Protein AF-A0A512JPS9-F1 (afdb_monomer)

Mean predicted aligned error: 7.6 Å

Secondary structure (DSSP, 8-state):
-PPPPHHHHHHHHHHHHHHHHHHHHHHHHH--HHHHHHHHHHHHHHHHHHHHHHHHHHHHHHS--

Radius of gyration: 15.39 Å; Cα contacts (8 Å, |Δi|>4): 34; chains: 1; bounding box: 38×16×44 Å

Structure (mmCIF, N/CA/C/O backbone):
data_AF-A0A512JPS9-F1
#
_entry.id   AF-A0A512JPS9-F1
#
loop_
_atom_site.group_PDB
_atom_site.id
_atom_site.type_symbol
_atom_site.label_atom_id
_atom_site.label_alt_id
_atom_site.label_comp_id
_atom_site.label_asym_id
_atom_site.label_entity_id
_atom_site.label_seq_id
_atom_site.pdbx_PDB_ins_code
_atom_site.Cartn_x
_atom_site.Cartn_y
_atom_site.Cartn_z
_atom_site.occupancy
_atom_site.B_iso_or_equiv
_atom_site.auth_seq_id
_atom_site.auth_comp_id
_atom_site.auth_asym_id
_atom_site.auth_atom_id
_atom_site.pdbx_PDB_model_num
ATOM 1 N N . MET A 1 1 ? -23.320 0.466 6.376 1.00 46.28 1 MET A N 1
ATOM 2 C CA . MET A 1 1 ? -22.024 0.016 5.826 1.00 46.28 1 MET A CA 1
ATOM 3 C C . MET A 1 1 ? -21.555 -1.124 6.704 1.00 46.28 1 MET A C 1
ATOM 5 O O . MET A 1 1 ? -21.642 -0.965 7.911 1.00 46.28 1 MET A O 1
ATOM 9 N N . ALA A 1 2 ? -21.175 -2.270 6.139 1.00 53.84 2 ALA A N 1
ATOM 10 C CA . ALA A 1 2 ? -20.589 -3.346 6.936 1.00 53.84 2 ALA A CA 1
ATOM 11 C C . ALA A 1 2 ? -19.209 -2.883 7.430 1.00 53.84 2 ALA A C 1
ATOM 13 O O . ALA A 1 2 ? -18.410 -2.420 6.617 1.00 53.84 2 ALA A O 1
ATOM 14 N N . GLU A 1 3 ? -18.966 -2.935 8.740 1.00 65.06 3 GLU A N 1
ATOM 15 C CA . GLU A 1 3 ? -17.629 -2.725 9.299 1.00 65.06 3 GLU A CA 1
ATOM 16 C C . GLU A 1 3 ? -16.723 -3.860 8.827 1.00 65.06 3 GLU A C 1
ATOM 18 O O . GLU A 1 3 ? -17.081 -5.035 8.927 1.00 65.06 3 GLU A O 1
ATOM 23 N N . VAL A 1 4 ? -15.568 -3.505 8.268 1.00 66.94 4 VAL A N 1
ATOM 24 C CA . VAL A 1 4 ? -14.519 -4.482 7.978 1.00 66.94 4 VAL A CA 1
ATOM 25 C C . VAL A 1 4 ? -13.901 -4.865 9.324 1.00 66.94 4 VAL A C 1
ATOM 27 O O . VAL A 1 4 ? -13.457 -3.959 10.034 1.00 66.94 4 VAL A O 1
ATOM 30 N N . PRO A 1 5 ? -13.865 -6.156 9.701 1.00 78.62 5 PRO A N 1
ATOM 31 C CA . PRO A 1 5 ? -13.220 -6.581 10.938 1.00 78.62 5 PRO A CA 1
ATOM 32 C C . PRO A 1 5 ? -11.771 -6.081 10.999 1.00 78.62 5 PRO A C 1
ATOM 34 O O . PRO A 1 5 ? -11.057 -6.135 9.997 1.00 78.62 5 PRO A O 1
ATOM 37 N N . GLU A 1 6 ? -11.309 -5.625 12.168 1.00 76.75 6 GLU A N 1
ATOM 38 C CA . GLU A 1 6 ? -9.938 -5.107 12.339 1.00 76.75 6 GLU A CA 1
ATOM 39 C C . GLU A 1 6 ? -8.862 -6.103 11.874 1.00 76.75 6 GLU A C 1
ATOM 41 O O . GLU A 1 6 ? -7.832 -5.707 11.330 1.00 76.75 6 GLU A O 1
ATOM 46 N N . GLU A 1 7 ? -9.119 -7.404 12.027 1.00 79.81 7 GLU A N 1
ATOM 47 C CA . GLU A 1 7 ? -8.229 -8.468 11.558 1.00 79.81 7 GLU A CA 1
ATOM 48 C C . GLU A 1 7 ? -8.102 -8.494 10.025 1.00 79.81 7 GLU A C 1
ATOM 50 O O . GLU A 1 7 ? -7.008 -8.674 9.485 1.00 79.81 7 GLU A O 1
ATOM 55 N N . ASP A 1 8 ? -9.203 -8.274 9.311 1.00 83.62 8 ASP A N 1
ATOM 56 C CA . ASP A 1 8 ? -9.213 -8.245 7.848 1.00 83.62 8 ASP A CA 1
ATOM 57 C C . ASP A 1 8 ? -8.566 -6.961 7.325 1.00 83.62 8 ASP A C 1
ATOM 59 O O . ASP A 1 8 ? -7.842 -6.980 6.331 1.00 83.62 8 ASP A O 1
ATOM 63 N N . LEU A 1 9 ? -8.732 -5.859 8.052 1.00 82.31 9 LEU A N 1
ATOM 64 C CA . LEU A 1 9 ? -8.059 -4.596 7.779 1.00 82.31 9 LEU A CA 1
ATOM 65 C C . LEU A 1 9 ? -6.534 -4.707 7.945 1.00 82.31 9 LEU A C 1
ATOM 67 O O . LEU A 1 9 ? -5.788 -4.244 7.081 1.00 82.31 9 LEU A O 1
ATOM 71 N N . ALA A 1 10 ? -6.059 -5.385 8.994 1.00 84.56 10 ALA A N 1
ATOM 72 C CA . ALA A 1 10 ? -4.634 -5.654 9.190 1.00 84.56 10 ALA A CA 1
AT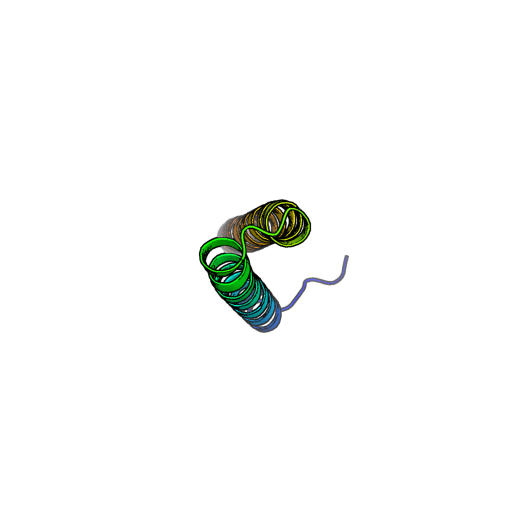OM 73 C C . ALA A 1 10 ? -4.051 -6.539 8.072 1.00 84.56 10 ALA A C 1
ATOM 75 O O . ALA A 1 10 ? -2.960 -6.261 7.566 1.00 84.56 10 ALA A O 1
ATOM 76 N N . LYS A 1 11 ? -4.793 -7.565 7.631 1.00 88.25 11 LYS A N 1
ATOM 77 C CA . LYS A 1 11 ? -4.405 -8.407 6.484 1.00 88.25 11 LYS A CA 1
ATOM 78 C C . LYS A 1 11 ? -4.319 -7.600 5.188 1.00 88.25 11 LYS A C 1
ATOM 80 O O . LYS A 1 11 ? -3.387 -7.804 4.412 1.00 88.25 11 LYS A O 1
ATOM 85 N N . LEU A 1 12 ? -5.256 -6.676 4.961 1.00 86.88 12 LEU A N 1
ATOM 86 C CA . LEU A 1 12 ? -5.261 -5.804 3.784 1.00 86.88 12 LEU A CA 1
ATOM 87 C C . LEU A 1 12 ? -4.064 -4.847 3.768 1.00 86.88 12 LEU A C 1
ATOM 89 O O . LEU A 1 12 ? -3.422 -4.713 2.728 1.00 86.88 12 LEU A O 1
ATOM 93 N N . ILE A 1 13 ? -3.728 -4.236 4.909 1.00 88.56 13 ILE A N 1
ATOM 94 C CA . ILE A 1 13 ? -2.539 -3.376 5.032 1.00 88.56 13 ILE A CA 1
ATOM 95 C C . ILE A 1 13 ? -1.277 -4.188 4.735 1.00 88.56 13 ILE A C 1
ATOM 97 O O . ILE A 1 13 ? -0.486 -3.793 3.883 1.00 88.56 13 ILE A O 1
ATOM 101 N N . TYR A 1 14 ? -1.125 -5.359 5.360 1.00 89.31 14 TYR A N 1
ATOM 102 C CA . TYR A 1 14 ? 0.031 -6.228 5.137 1.00 89.31 14 TYR A CA 1
ATOM 103 C C . TYR A 1 14 ? 0.191 -6.627 3.661 1.00 89.31 14 TYR A C 1
ATOM 105 O O . TYR A 1 14 ? 1.286 -6.528 3.105 1.00 89.31 14 TYR A O 1
ATOM 113 N N . ALA A 1 15 ? -0.900 -7.033 3.004 1.00 88.94 15 ALA A N 1
ATOM 114 C CA . ALA A 1 15 ? -0.881 -7.399 1.591 1.00 88.94 15 ALA A CA 1
ATOM 115 C C . ALA A 1 15 ? -0.500 -6.213 0.686 1.00 88.94 15 ALA A C 1
ATOM 117 O O . ALA A 1 15 ? 0.281 -6.386 -0.251 1.00 88.94 15 ALA A O 1
ATOM 118 N N . ALA A 1 16 ? -1.014 -5.014 0.978 1.00 89.12 16 ALA A N 1
ATOM 119 C CA . ALA A 1 16 ? -0.700 -3.804 0.224 1.00 89.12 16 ALA A CA 1
ATOM 120 C C . ALA A 1 16 ? 0.772 -3.388 0.390 1.00 89.12 16 ALA A C 1
ATOM 122 O O . ALA A 1 16 ? 1.437 -3.107 -0.607 1.00 89.12 16 ALA A O 1
ATOM 123 N N . THR A 1 17 ? 1.306 -3.424 1.615 1.00 88.81 17 THR A N 1
ATOM 124 C CA . THR A 1 17 ? 2.724 -3.135 1.891 1.00 88.81 17 THR A CA 1
ATOM 125 C C . THR A 1 17 ? 3.648 -4.132 1.194 1.00 88.81 17 THR A C 1
ATOM 127 O O . THR A 1 17 ? 4.617 -3.733 0.552 1.00 88.81 17 THR A O 1
ATOM 130 N N . PHE A 1 18 ? 3.329 -5.428 1.246 1.00 93.12 18 PHE A N 1
ATOM 131 C CA . PHE A 1 18 ? 4.123 -6.448 0.562 1.00 93.12 18 PHE A CA 1
ATOM 132 C C . PHE A 1 18 ? 4.142 -6.243 -0.962 1.00 93.12 18 PHE A C 1
ATOM 134 O O . PHE A 1 18 ? 5.188 -6.364 -1.603 1.00 93.12 18 PHE A O 1
ATOM 141 N N . ALA A 1 19 ? 2.993 -5.904 -1.556 1.00 89.44 19 ALA A N 1
ATOM 142 C CA . ALA A 1 19 ? 2.906 -5.600 -2.981 1.00 89.44 19 ALA A CA 1
ATOM 143 C C . ALA A 1 19 ? 3.730 -4.356 -3.360 1.00 89.44 19 ALA A C 1
ATOM 145 O O . ALA A 1 19 ? 4.379 -4.355 -4.408 1.00 89.44 19 ALA A O 1
ATOM 146 N N . GLU A 1 20 ? 3.745 -3.326 -2.506 1.00 90.69 20 GLU A N 1
ATOM 147 C CA . GLU A 1 20 ? 4.542 -2.112 -2.712 1.00 90.69 20 GLU A CA 1
ATOM 148 C C . GLU A 1 20 ? 6.043 -2.433 -2.724 1.00 90.69 20 GLU A C 1
ATOM 150 O O . GLU A 1 20 ? 6.753 -2.020 -3.642 1.00 90.69 20 GLU A O 1
ATOM 155 N N . GLU A 1 21 ? 6.524 -3.237 -1.771 1.00 91.69 21 GLU A N 1
ATOM 156 C CA . GLU A 1 21 ? 7.926 -3.669 -1.718 1.00 91.69 21 GLU A CA 1
ATOM 157 C C . GLU A 1 21 ? 8.328 -4.503 -2.942 1.00 91.69 21 GLU A C 1
ATOM 159 O O . GLU A 1 21 ? 9.387 -4.276 -3.538 1.00 91.69 21 GLU A O 1
ATOM 164 N N . ALA A 1 22 ? 7.472 -5.438 -3.364 1.00 88.56 22 ALA A N 1
ATOM 165 C CA . ALA A 1 22 ? 7.724 -6.259 -4.544 1.00 88.56 22 ALA A CA 1
ATOM 166 C C . ALA A 1 22 ? 7.812 -5.405 -5.823 1.00 88.56 22 ALA A C 1
ATOM 168 O O . ALA A 1 22 ? 8.722 -5.587 -6.638 1.00 88.56 22 ALA A O 1
ATOM 169 N N . LEU A 1 23 ? 6.904 -4.438 -5.990 1.00 89.12 23 LEU A N 1
ATOM 170 C CA . LEU A 1 23 ? 6.913 -3.516 -7.128 1.00 89.12 23 LEU A CA 1
ATOM 171 C C . LEU A 1 23 ? 8.104 -2.562 -7.092 1.00 89.12 23 LEU A C 1
ATOM 173 O O . LEU A 1 23 ? 8.696 -2.301 -8.141 1.00 89.12 23 LEU A O 1
ATOM 177 N N . LYS A 1 24 ? 8.510 -2.107 -5.906 1.00 89.88 24 LYS A N 1
ATOM 178 C CA . LYS A 1 24 ? 9.724 -1.310 -5.725 1.00 89.88 24 LYS A CA 1
ATOM 179 C C . LYS A 1 24 ? 10.962 -2.070 -6.179 1.00 89.88 24 LYS A C 1
ATOM 181 O O . LYS A 1 24 ? 11.743 -1.526 -6.952 1.00 89.88 24 LYS A O 1
ATOM 186 N N . ALA A 1 25 ? 11.099 -3.342 -5.806 1.00 90.06 25 ALA A N 1
ATOM 187 C CA . ALA A 1 25 ? 12.207 -4.176 -6.269 1.00 90.06 25 ALA A CA 1
ATOM 188 C C . ALA A 1 25 ? 12.211 -4.342 -7.801 1.00 90.06 25 ALA A C 1
ATOM 190 O O . ALA A 1 25 ? 13.266 -4.298 -8.439 1.00 90.06 25 ALA A O 1
ATOM 191 N N . VAL A 1 26 ? 11.034 -4.496 -8.420 1.00 88.00 26 VAL A N 1
ATOM 192 C CA . VAL A 1 26 ? 10.905 -4.540 -9.886 1.00 88.00 26 VAL A CA 1
ATOM 193 C C . VAL A 1 26 ? 11.309 -3.206 -10.516 1.00 88.00 26 VAL A C 1
ATOM 195 O O . VAL A 1 26 ? 12.060 -3.211 -11.495 1.00 88.00 26 VAL A O 1
ATOM 198 N N . TYR A 1 27 ? 10.849 -2.083 -9.961 1.00 88.44 27 TYR A N 1
ATOM 199 C CA . TYR A 1 27 ? 11.180 -0.739 -10.431 1.00 88.44 27 TYR A CA 1
ATOM 200 C C . TYR A 1 27 ? 12.677 -0.444 -10.308 1.00 88.44 27 TYR A C 1
ATOM 202 O O . TYR A 1 27 ? 13.287 0.002 -11.272 1.00 88.44 27 TYR A O 1
ATOM 210 N N . GLU A 1 28 ? 13.296 -0.742 -9.167 1.00 89.50 28 GLU A N 1
ATOM 211 C CA . GLU A 1 28 ? 14.729 -0.523 -8.941 1.00 89.50 28 GLU A CA 1
ATOM 212 C C . GLU A 1 28 ? 15.595 -1.374 -9.874 1.00 89.50 28 GLU A C 1
ATOM 214 O O . GLU A 1 28 ? 16.623 -0.910 -10.366 1.00 89.50 28 GLU A O 1
ATOM 219 N N . ARG A 1 29 ? 15.167 -2.607 -10.164 1.00 89.38 29 ARG A N 1
ATOM 220 C CA . ARG A 1 29 ? 15.923 -3.523 -11.024 1.00 89.38 29 ARG A CA 1
ATOM 221 C C . ARG A 1 29 ? 15.731 -3.263 -12.520 1.00 89.38 29 ARG A C 1
ATOM 223 O O . ARG A 1 29 ? 16.648 -3.537 -13.291 1.00 89.38 29 ARG A O 1
ATOM 230 N N . HIS A 1 30 ? 14.560 -2.783 -12.941 1.00 89.00 30 HIS A N 1
ATOM 231 C CA . HIS A 1 30 ? 14.188 -2.735 -14.363 1.00 89.00 30 HIS A CA 1
ATOM 232 C C . HIS A 1 30 ? 13.664 -1.374 -14.856 1.00 89.00 30 HIS A C 1
ATOM 234 O O . HIS A 1 30 ? 13.439 -1.223 -16.053 1.00 89.00 30 HIS A O 1
ATOM 240 N N . GLY A 1 31 ? 13.456 -0.385 -13.983 1.00 83.94 31 GLY A N 1
ATOM 241 C CA . GLY A 1 31 ? 13.037 0.974 -14.357 1.00 83.94 31 GLY A CA 1
ATOM 242 C C . GLY A 1 31 ? 11.655 1.069 -15.019 1.00 83.94 31 GL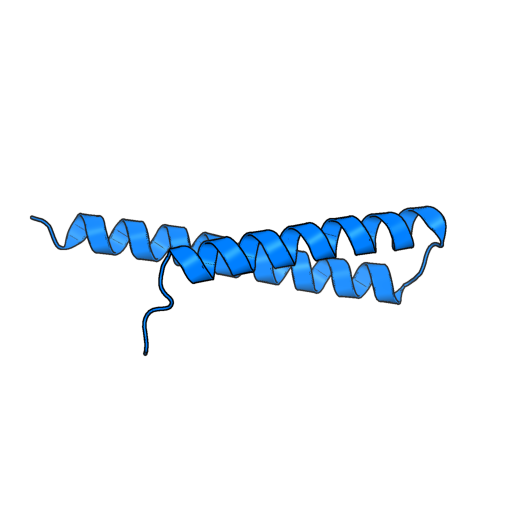Y A C 1
ATOM 243 O O . GLY A 1 31 ? 11.427 1.949 -15.846 1.00 83.94 31 GLY A O 1
ATOM 244 N N . ILE A 1 32 ? 10.734 0.150 -14.712 1.00 85.94 32 ILE A N 1
ATOM 245 C CA . ILE A 1 32 ? 9.452 0.024 -15.426 1.00 85.94 32 ILE A CA 1
ATOM 246 C C . ILE A 1 32 ? 8.451 1.094 -14.953 1.00 85.94 32 ILE A C 1
ATOM 248 O O . ILE A 1 32 ? 8.059 1.100 -13.790 1.00 85.94 32 ILE A O 1
ATOM 252 N N . ILE A 1 33 ? 7.958 1.945 -15.864 1.00 82.75 33 ILE A N 1
ATOM 253 C CA . ILE A 1 33 ? 6.978 3.019 -15.568 1.00 82.75 33 ILE A CA 1
ATOM 254 C C . ILE A 1 33 ? 5.706 2.476 -14.900 1.00 82.75 33 ILE A C 1
ATOM 256 O O . ILE A 1 33 ? 5.252 3.034 -13.908 1.00 82.75 33 ILE A O 1
ATOM 260 N N . VAL A 1 34 ? 5.188 1.337 -15.371 1.00 81.00 34 VAL A N 1
ATOM 261 C CA . VAL A 1 34 ? 4.008 0.676 -14.781 1.00 81.00 34 VAL A CA 1
ATOM 262 C C . VAL A 1 34 ? 4.224 0.332 -13.303 1.00 81.00 34 VAL A C 1
ATOM 264 O O . VAL A 1 34 ? 3.300 0.448 -12.505 1.00 81.00 34 VAL A O 1
ATOM 267 N N . ALA A 1 35 ? 5.449 -0.037 -12.911 1.00 84.00 35 ALA A N 1
ATOM 268 C CA . ALA A 1 35 ? 5.755 -0.310 -11.511 1.00 84.00 35 ALA A CA 1
ATOM 269 C C . ALA A 1 35 ? 5.727 0.971 -10.662 1.00 84.00 35 ALA A C 1
ATOM 271 O O . ALA A 1 35 ? 5.292 0.932 -9.515 1.00 84.00 35 ALA A O 1
ATOM 272 N N . ARG A 1 36 ? 6.128 2.118 -11.229 1.00 81.88 36 ARG A N 1
ATOM 273 C CA . ARG A 1 36 ? 6.054 3.422 -10.557 1.00 81.88 36 ARG A CA 1
ATOM 274 C C . ARG A 1 36 ? 4.618 3.856 -10.288 1.00 81.88 36 ARG A C 1
ATOM 276 O O . ARG A 1 36 ? 4.331 4.292 -9.176 1.00 81.88 36 ARG A O 1
ATOM 283 N N . ASP A 1 37 ? 3.742 3.726 -11.278 1.00 87.19 37 ASP A N 1
ATOM 284 C CA . ASP A 1 37 ? 2.336 4.111 -11.129 1.00 87.19 37 ASP A CA 1
ATOM 285 C C . ASP A 1 37 ? 1.621 3.187 -10.130 1.00 87.19 37 ASP A C 1
ATOM 287 O O . ASP A 1 37 ? 0.977 3.668 -9.198 1.00 87.19 37 ASP A O 1
ATOM 291 N N . ALA A 1 38 ? 1.849 1.870 -10.227 1.00 86.56 38 ALA A N 1
ATOM 292 C CA . ALA A 1 38 ? 1.294 0.891 -9.291 1.00 86.56 38 ALA A CA 1
ATOM 293 C C . ALA A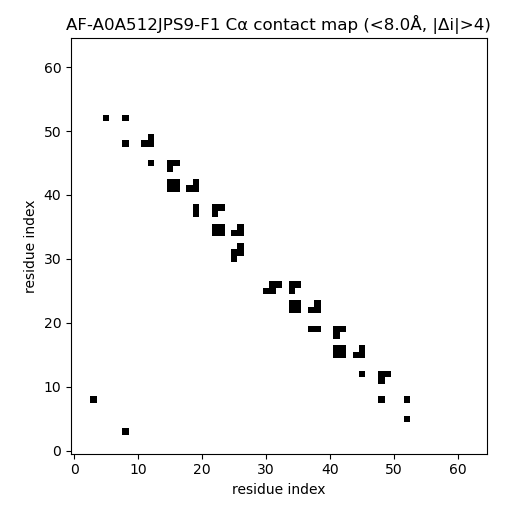 1 38 ? 1.756 1.111 -7.835 1.00 86.56 38 ALA A C 1
ATOM 295 O O . ALA A 1 38 ? 0.958 0.966 -6.910 1.00 86.56 38 ALA A O 1
ATOM 296 N N . MET A 1 39 ? 3.014 1.515 -7.608 1.00 88.69 39 MET A N 1
ATOM 297 C CA . MET A 1 39 ? 3.483 1.900 -6.267 1.00 88.69 39 MET A CA 1
ATOM 298 C C . MET A 1 39 ? 2.715 3.108 -5.708 1.00 88.69 39 MET A C 1
ATOM 300 O O . MET A 1 39 ? 2.385 3.125 -4.525 1.00 88.69 39 MET A O 1
ATOM 304 N N . GLY A 1 40 ? 2.407 4.113 -6.535 1.00 89.12 40 GLY A N 1
ATOM 305 C CA . GLY A 1 40 ? 1.656 5.297 -6.101 1.00 89.12 40 GLY A CA 1
ATOM 306 C C . GLY A 1 40 ? 0.223 4.972 -5.667 1.00 89.12 40 GLY A C 1
ATOM 307 O O . GLY A 1 40 ? -0.263 5.500 -4.660 1.00 89.12 40 GLY A O 1
ATOM 308 N N . GLU A 1 41 ? -0.440 4.069 -6.392 1.00 89.88 41 GLU A N 1
ATOM 309 C CA . GLU A 1 41 ? -1.772 3.580 -6.027 1.00 89.88 41 GLU A CA 1
ATOM 310 C C . GLU A 1 41 ? -1.744 2.766 -4.727 1.00 89.88 41 GLU A C 1
ATOM 312 O O . GLU A 1 41 ? -2.574 2.993 -3.844 1.00 89.88 41 GLU A O 1
ATOM 317 N N . LEU A 1 42 ? -0.749 1.888 -4.553 1.00 90.31 42 LEU A N 1
ATOM 318 C CA . LEU A 1 42 ? -0.588 1.095 -3.329 1.00 90.31 42 LEU A CA 1
ATOM 319 C C . LEU A 1 42 ? -0.299 1.963 -2.103 1.00 90.31 42 LEU A C 1
ATOM 321 O O . LEU A 1 42 ? -0.970 1.811 -1.083 1.00 90.31 42 LEU A O 1
ATOM 325 N N . ALA A 1 43 ? 0.610 2.934 -2.215 1.00 88.88 43 ALA A N 1
ATOM 326 C CA . ALA A 1 43 ? 0.889 3.878 -1.134 1.00 88.88 43 ALA A CA 1
ATOM 327 C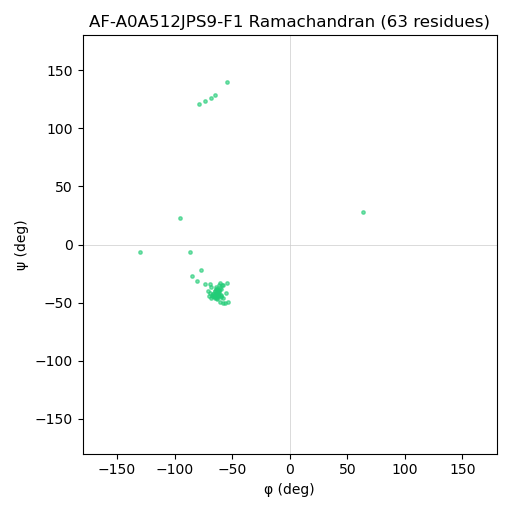 C . ALA A 1 43 ? -0.368 4.668 -0.719 1.00 88.88 43 ALA A C 1
ATOM 329 O O . ALA A 1 43 ? -0.572 4.981 0.457 1.00 88.88 43 ALA A O 1
ATOM 330 N N . THR A 1 44 ? -1.244 4.977 -1.679 1.00 91.50 44 THR A N 1
ATOM 331 C CA . THR A 1 44 ? -2.530 5.633 -1.407 1.00 91.50 44 THR A CA 1
ATOM 332 C C . THR A 1 44 ? -3.498 4.693 -0.687 1.00 91.50 44 THR A C 1
ATOM 334 O O . THR A 1 44 ? -4.122 5.098 0.295 1.00 91.50 44 THR A O 1
ATOM 337 N N . ALA A 1 45 ? -3.593 3.435 -1.125 1.00 89.06 45 ALA A N 1
ATOM 338 C CA . ALA A 1 45 ? -4.428 2.424 -0.481 1.00 89.06 45 ALA A CA 1
ATOM 339 C C . ALA A 1 45 ? -4.016 2.179 0.981 1.00 89.06 45 ALA A C 1
ATOM 341 O O . ALA A 1 45 ? -4.881 2.176 1.856 1.00 89.06 45 ALA A O 1
ATOM 342 N N . ILE A 1 46 ? -2.713 2.062 1.266 1.00 89.75 46 ILE A N 1
ATOM 343 C CA . ILE A 1 46 ? -2.190 1.889 2.633 1.00 89.75 46 ILE A CA 1
ATOM 344 C C . ILE A 1 46 ? -2.631 3.049 3.529 1.00 89.75 46 ILE A C 1
ATOM 346 O O . ILE A 1 46 ? -3.239 2.816 4.571 1.00 89.75 46 ILE A O 1
ATOM 350 N N . ARG A 1 47 ? -2.435 4.301 3.093 1.00 90.00 47 ARG A N 1
ATOM 351 C CA . ARG A 1 47 ? -2.838 5.490 3.869 1.00 90.00 47 ARG A CA 1
ATOM 352 C C . ARG A 1 47 ? -4.335 5.538 4.165 1.00 90.00 47 ARG A C 1
ATOM 354 O O . ARG A 1 47 ? -4.737 5.965 5.248 1.00 90.00 47 ARG A O 1
ATOM 361 N N . LEU A 1 48 ? -5.169 5.130 3.208 1.00 88.56 48 LEU A N 1
ATOM 362 C CA . LEU A 1 48 ? -6.620 5.076 3.403 1.00 88.56 48 LEU A CA 1
ATOM 363 C C . LEU A 1 48 ? -7.001 4.021 4.448 1.00 88.56 48 LEU A C 1
ATOM 365 O O . LEU A 1 48 ? -7.827 4.300 5.317 1.00 88.56 48 LEU A O 1
ATOM 369 N N . LEU A 1 49 ? -6.373 2.843 4.402 1.00 85.88 49 LEU A N 1
ATOM 370 C CA . LEU A 1 49 ? -6.601 1.779 5.381 1.00 85.88 49 LEU A CA 1
ATOM 371 C C . LEU A 1 49 ? -6.123 2.196 6.779 1.00 85.88 49 LEU A C 1
ATOM 373 O O . 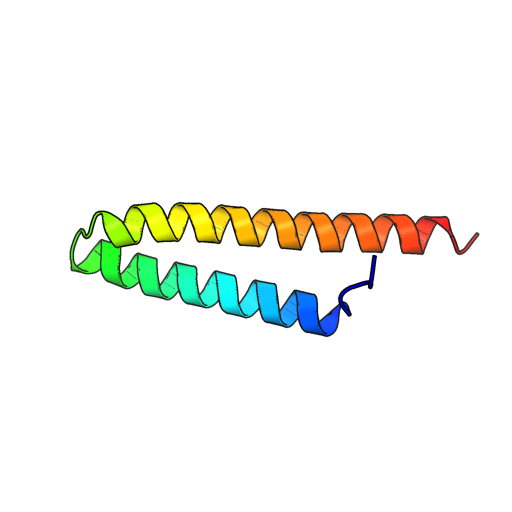LEU A 1 49 ? -6.863 2.035 7.74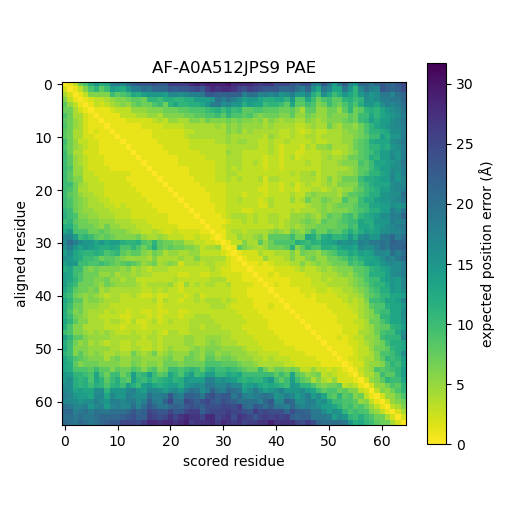6 1.00 85.88 49 LEU A O 1
ATOM 377 N N . GLU A 1 50 ? -4.944 2.809 6.894 1.00 85.81 50 GLU A N 1
ATOM 378 C CA . GLU A 1 50 ? -4.423 3.344 8.160 1.00 85.81 50 GLU A CA 1
ATOM 379 C C . GLU A 1 50 ? -5.350 4.411 8.758 1.00 85.81 50 GLU A C 1
ATOM 381 O O . GLU A 1 50 ? -5.643 4.394 9.956 1.00 85.81 50 GLU A O 1
ATOM 386 N N . SER A 1 51 ? -5.864 5.325 7.928 1.00 87.00 51 SER A N 1
ATOM 387 C CA . SER A 1 51 ? -6.825 6.339 8.367 1.00 87.00 51 SER A CA 1
ATOM 388 C C . SER A 1 51 ? -8.143 5.716 8.833 1.00 87.00 51 SER A C 1
ATOM 390 O O . SER A 1 51 ? -8.714 6.164 9.833 1.00 87.00 51 SER A O 1
ATOM 392 N N . TYR A 1 52 ? -8.611 4.665 8.160 1.00 83.56 52 TYR A N 1
ATOM 393 C CA . TYR A 1 52 ? -9.796 3.922 8.574 1.00 83.56 52 TYR A CA 1
ATOM 394 C C . TYR A 1 52 ? -9.584 3.234 9.935 1.00 83.56 52 TYR A C 1
ATOM 396 O O . TYR A 1 52 ? -10.417 3.411 10.823 1.00 83.56 52 TYR A O 1
ATOM 404 N N . VAL A 1 53 ? -8.433 2.582 10.168 1.00 80.69 53 VAL A N 1
ATOM 405 C CA . VAL A 1 53 ? -8.068 2.034 11.496 1.00 80.69 53 VAL A CA 1
ATOM 406 C C . VAL A 1 53 ? -8.084 3.136 12.559 1.00 80.69 53 VAL A C 1
ATOM 408 O O . VAL A 1 53 ? -8.692 2.988 13.621 1.00 80.69 53 VAL A O 1
ATOM 411 N N . ALA A 1 54 ? -7.406 4.254 12.287 1.00 81.25 54 ALA A N 1
ATOM 412 C CA . ALA A 1 54 ? -7.262 5.346 13.245 1.00 81.25 54 ALA A CA 1
ATOM 413 C C . ALA A 1 54 ? -8.614 5.976 13.612 1.00 81.25 54 ALA A C 1
ATOM 415 O O . ALA A 1 54 ? -8.858 6.278 14.782 1.00 81.25 54 ALA A O 1
ATOM 416 N N . SER A 1 55 ? -9.501 6.142 12.627 1.00 80.12 55 SER A N 1
ATOM 417 C CA . SER A 1 55 ? -10.853 6.656 12.855 1.00 80.12 55 SER A CA 1
ATOM 418 C C . SER A 1 55 ? -11.723 5.667 13.634 1.00 80.12 55 SER A C 1
ATOM 420 O O . SER A 1 55 ? -12.306 6.082 14.633 1.00 80.12 55 SER A O 1
ATOM 422 N N . SER A 1 56 ? -11.722 4.377 13.270 1.00 71.94 56 SER A N 1
ATOM 423 C CA . SER A 1 56 ? -12.443 3.313 13.989 1.00 71.94 56 SER A CA 1
ATOM 424 C C . SER A 1 56 ? -12.084 3.296 15.480 1.00 71.94 56 SER A C 1
ATOM 426 O O . SER A 1 56 ? -12.955 3.404 16.350 1.00 71.94 56 SER A O 1
ATOM 428 N N . ASN A 1 57 ? -10.782 3.310 15.783 1.00 67.38 57 ASN A N 1
ATOM 429 C CA . ASN A 1 57 ? -10.264 3.342 17.150 1.00 67.38 57 ASN A CA 1
ATOM 430 C C . ASN A 1 57 ? -10.677 4.597 17.937 1.00 67.38 57 ASN A C 1
ATOM 432 O O . ASN A 1 57 ? -10.910 4.528 19.147 1.00 67.38 57 ASN A O 1
ATOM 436 N N . ALA A 1 58 ? -10.774 5.754 17.276 1.00 65.69 58 ALA A N 1
ATOM 437 C CA . ALA A 1 58 ? -11.195 6.999 17.912 1.00 65.69 58 ALA A CA 1
ATOM 438 C C . ALA A 1 58 ? -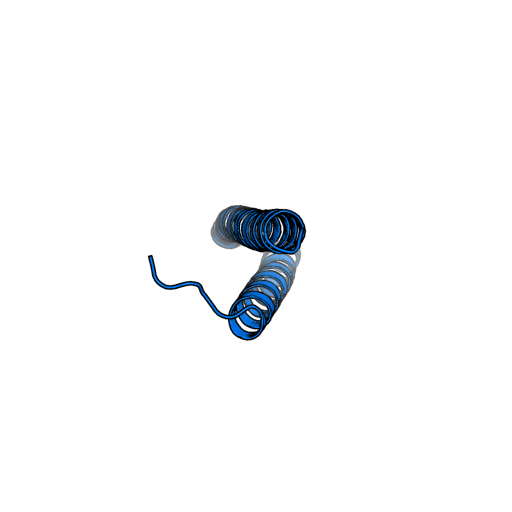12.692 6.990 18.270 1.00 65.69 58 ALA A C 1
ATOM 440 O O . ALA A 1 58 ? -13.063 7.433 19.360 1.00 65.69 58 ALA A O 1
ATOM 441 N N . THR A 1 59 ? -13.546 6.441 17.400 1.00 57.50 59 THR A N 1
ATOM 442 C CA . THR A 1 59 ? -14.988 6.282 17.655 1.00 57.50 59 THR A CA 1
ATOM 443 C C . THR A 1 59 ? -15.290 5.244 18.733 1.00 57.50 59 THR A C 1
ATOM 445 O O . THR A 1 59 ? -16.087 5.528 19.630 1.00 57.50 59 THR A O 1
ATOM 448 N N . SER A 1 60 ? -14.599 4.100 18.736 1.00 55.34 60 SER A N 1
ATOM 449 C CA . SER A 1 60 ? -14.750 3.066 19.775 1.00 55.34 60 SER A CA 1
ATOM 450 C C . SER A 1 60 ? -14.401 3.587 21.173 1.00 55.34 60 SER A C 1
ATOM 452 O O . SER A 1 60 ? -15.035 3.225 22.164 1.00 55.34 60 SER A O 1
ATOM 454 N N . LYS A 1 61 ? -13.443 4.516 21.273 1.00 53.34 61 LYS A N 1
ATOM 455 C CA . LYS A 1 61 ? -13.058 5.151 22.543 1.00 53.34 61 LYS A CA 1
ATOM 456 C C . LYS A 1 61 ? -14.039 6.236 23.012 1.00 53.34 61 LYS A C 1
ATOM 458 O O . LYS A 1 61 ? -14.074 6.543 24.202 1.00 53.34 61 LYS A O 1
ATOM 463 N N . ALA A 1 62 ? -14.831 6.813 22.106 1.00 54.72 62 ALA A N 1
ATOM 464 C CA . ALA A 1 62 ? -15.818 7.850 22.415 1.00 54.72 62 ALA A CA 1
ATOM 465 C C . ALA A 1 62 ? -17.174 7.286 22.886 1.00 54.72 62 ALA A C 1
ATOM 467 O O . ALA A 1 62 ? -17.861 7.955 23.652 1.00 54.72 62 ALA A O 1
ATOM 468 N N . GLY A 1 63 ? -17.541 6.065 22.474 1.00 46.56 63 GLY A N 1
ATOM 469 C CA . GLY A 1 63 ? -18.803 5.405 22.851 1.00 46.56 63 GLY A CA 1
ATOM 470 C C . GLY A 1 63 ? -18.783 4.613 24.168 1.00 46.56 63 GLY A C 1
ATOM 471 O O . GLY A 1 63 ? -19.826 4.138 24.599 1.00 46.56 63 GLY A O 1
ATOM 472 N N . SER A 1 64 ? -17.622 4.463 24.817 1.00 49.59 64 SER A N 1
ATOM 473 C CA . SER A 1 64 ? -17.451 3.700 26.070 1.00 49.59 64 SER A CA 1
ATOM 474 C C . SER A 1 64 ? -17.514 4.571 27.345 1.00 49.59 64 SER A C 1
ATOM 476 O O . SER A 1 64 ? -16.936 4.198 28.369 1.00 49.59 64 SER A O 1
ATOM 478 N N . ARG A 1 65 ? -18.153 5.746 27.295 1.00 45.53 65 ARG A N 1
ATOM 479 C CA . ARG A 1 65 ? -18.308 6.660 28.441 1.00 45.53 65 ARG A CA 1
ATOM 480 C C . ARG A 1 65 ? -19.743 6.738 28.931 1.00 45.53 65 ARG A C 1
ATOM 482 O O . ARG A 1 65 ? -20.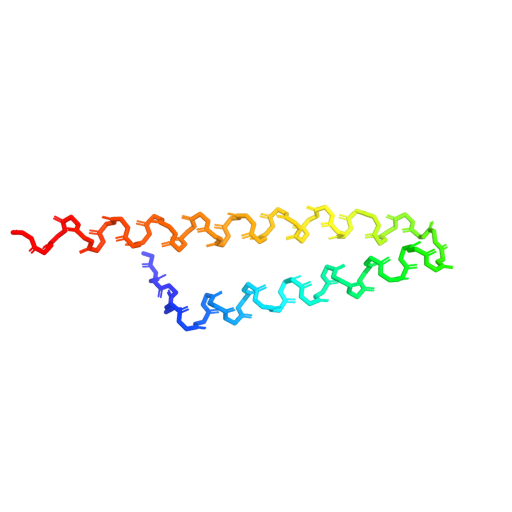640 6.824 28.069 1.00 45.53 65 ARG A O 1
#

Foldseek 3Di:
DDDDPVVVLVVLLVVLVVLLVVLVVVCVVPVDPVSVVSNVVSVVVNVVSVVVVVVVVVVVVVPPD

Solvent-accessible surface area (backbone atoms only — not comparable to full-atom values): 3692 Å² total; per-residue (Å²): 130,86,81,75,52,70,70,57,51,53,52,51,44,53,54,39,53,53,49,35,54,55,32,47,53,48,25,77,76,66,69,40,66,70,35,55,55,52,37,53,54,32,58,50,52,42,52,52,52,54,49,48,52,54,49,53,57,52,53,61,66,65,72,75,116

Sequence (6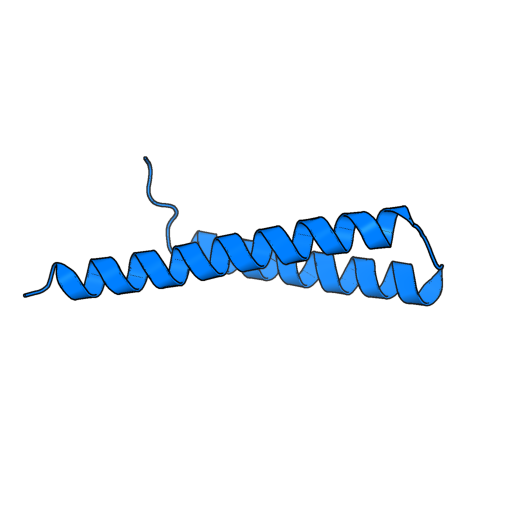5 aa):
MAEVPEEDLAKLIYAATFAEEALKAVYERHGIIVARDAMGELATAIRLLESYVASSNATSKAGSR

pLDDT: mean 80.39, std 13.24, range [45.53, 93.12]

Organism: NCBI:txid1010610

Nearest PDB structures (foldseek):
  2ic6-assembly1_A  TM=7.773E-01  e=1.764E+00  Orthohantavirus sinnombreense
  2ic9-assembly1_A  TM=8.003E-01  e=1.764E+00  Orthohantavirus sinnombreense
  4fi5-assembly1_A  TM=6.921E-01  e=2.020E+00  Hantaan virus 76-118